Protein AF-A0A967J1N7-F1 (afdb_monomer_lite)

Sequence (114 aa):
EWPAYGRDPGGTRFSPLDDIRRENVADLEVAWTYRTGEAPDDADHEAAGGGGCAECHSSDARFEVTPLMVDGTLYLSTPVSRVVALDAATGGERWVYDSDANLDLDYSEGFISR

pLDDT: mean 85.91, std 15.42, range [42.75, 98.69]

Structure (mmCIF, N/CA/C/O backbone):
data_AF-A0A967J1N7-F1
#
_entry.id   AF-A0A967J1N7-F1
#
loop_
_atom_site.group_PDB
_atom_site.id
_atom_site.type_symbol
_atom_site.label_atom_id
_atom_site.label_alt_id
_atom_site.label_comp_id
_atom_site.label_asym_id
_atom_site.label_entity_id
_atom_site.label_seq_id
_atom_site.pdbx_PDB_ins_code
_atom_site.Cartn_x
_atom_site.Cartn_y
_atom_site.Cartn_z
_atom_site.occupancy
_atom_site.B_iso_or_equiv
_atom_site.auth_seq_id
_atom_site.auth_comp_id
_atom_site.auth_asym_id
_atom_site.auth_atom_id
_atom_site.pdbx_PDB_model_num
ATOM 1 N N . GLU A 1 1 ? -8.261 6.533 7.482 1.00 88.94 1 GLU A N 1
ATOM 2 C CA . GLU A 1 1 ? -7.182 6.972 6.570 1.00 88.94 1 GLU A CA 1
ATOM 3 C C . GLU A 1 1 ? -5.827 6.853 7.250 1.00 88.94 1 GLU A C 1
ATOM 5 O O . GLU A 1 1 ? -5.780 6.819 8.481 1.00 88.94 1 GLU A O 1
ATOM 10 N N . TRP A 1 2 ? -4.757 6.776 6.458 1.00 95.69 2 TRP A N 1
ATOM 11 C CA . TRP A 1 2 ? -3.364 6.702 6.915 1.00 95.69 2 TRP A CA 1
ATOM 12 C C . TRP A 1 2 ? -2.482 7.546 5.974 1.00 95.69 2 TRP A C 1
ATOM 14 O O . TRP A 1 2 ? -1.816 7.004 5.094 1.00 95.69 2 TRP A O 1
ATOM 24 N N . PRO A 1 3 ? -2.521 8.886 6.093 1.00 94.12 3 PRO A N 1
ATOM 25 C CA . PRO A 1 3 ? -1.944 9.786 5.091 1.00 94.12 3 PRO A CA 1
ATOM 26 C C . PRO A 1 3 ? -0.425 9.985 5.214 1.00 94.12 3 PRO A C 1
ATOM 28 O O . PRO A 1 3 ? 0.174 10.650 4.375 1.00 94.12 3 PRO A O 1
ATOM 31 N N . ALA A 1 4 ? 0.209 9.452 6.259 1.00 93.25 4 ALA A N 1
ATOM 32 C CA . ALA A 1 4 ? 1.639 9.604 6.516 1.00 93.25 4 ALA A CA 1
ATOM 33 C C . ALA A 1 4 ? 2.241 8.289 7.017 1.00 93.25 4 ALA A C 1
ATOM 35 O O . ALA A 1 4 ? 1.541 7.498 7.640 1.00 93.25 4 ALA A O 1
ATOM 36 N N . TYR A 1 5 ? 3.552 8.097 6.837 1.00 91.69 5 TYR A N 1
ATOM 37 C CA . TYR A 1 5 ? 4.276 6.883 7.249 1.00 91.69 5 TYR A CA 1
ATOM 38 C C . TYR A 1 5 ? 3.959 6.444 8.694 1.00 91.69 5 TYR A C 1
ATOM 40 O O . TYR A 1 5 ? 3.667 5.283 8.963 1.00 91.69 5 TYR A O 1
ATOM 48 N N . GLY A 1 6 ? 3.935 7.392 9.636 1.00 94.38 6 GLY A N 1
ATOM 49 C CA . GLY A 1 6 ? 3.595 7.149 11.042 1.00 94.38 6 GLY A CA 1
ATOM 50 C C . GLY A 1 6 ? 2.152 7.486 11.429 1.00 94.38 6 GLY A C 1
ATOM 51 O O . GLY A 1 6 ? 1.905 7.730 12.610 1.00 94.38 6 GLY A O 1
ATOM 52 N N . ARG A 1 7 ? 1.229 7.537 10.456 1.00 92.56 7 ARG A N 1
ATOM 53 C CA . ARG A 1 7 ? -0.153 8.053 10.520 1.00 92.56 7 ARG A CA 1
ATOM 54 C C . ARG A 1 7 ? -0.283 9.564 10.716 1.00 92.56 7 ARG A C 1
ATOM 56 O O . ARG A 1 7 ? -1.047 10.199 9.995 1.00 92.56 7 ARG A O 1
ATOM 63 N N . ASP A 1 8 ? 0.416 10.124 11.695 1.00 91.31 8 ASP A N 1
ATOM 64 C CA . ASP A 1 8 ? 0.305 11.524 12.121 1.00 91.31 8 ASP A CA 1
ATOM 65 C C . ASP A 1 8 ? 1.694 12.171 12.317 1.00 91.31 8 ASP A C 1
ATOM 67 O O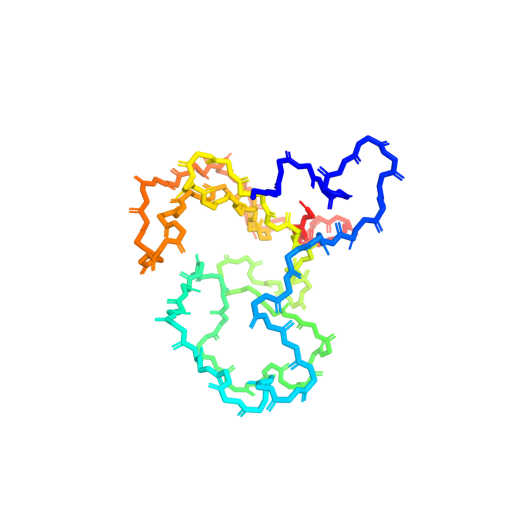 . ASP A 1 8 ? 2.699 11.454 12.322 1.00 91.31 8 ASP A O 1
ATOM 71 N N . PRO A 1 9 ? 1.791 13.510 12.478 1.00 91.50 9 PRO A N 1
ATOM 72 C CA . PRO A 1 9 ? 3.079 14.197 12.626 1.00 91.50 9 PRO A CA 1
ATOM 73 C C . PRO A 1 9 ? 3.926 13.747 13.826 1.00 91.50 9 PRO A C 1
ATOM 75 O O . PRO A 1 9 ? 5.138 13.943 13.816 1.00 91.50 9 PRO A O 1
ATOM 78 N N . GLY A 1 10 ? 3.312 13.162 14.858 1.00 94.00 10 GLY A N 1
ATOM 79 C CA . GLY A 1 10 ? 4.004 12.588 16.013 1.00 94.00 10 GLY A CA 1
ATOM 80 C C . GLY A 1 10 ? 4.497 11.157 15.785 1.00 94.00 10 GLY A C 1
ATOM 81 O O . GLY A 1 10 ? 5.206 10.622 16.635 1.00 94.00 10 GLY A O 1
ATOM 82 N N . GLY A 1 11 ? 4.141 10.530 14.661 1.00 94.44 11 GLY A N 1
ATOM 83 C CA . GLY A 1 11 ? 4.594 9.191 14.295 1.00 94.44 11 GLY A CA 1
ATOM 84 C C . GLY A 1 11 ? 4.065 8.090 15.213 1.00 94.44 11 GLY A C 1
ATOM 85 O O . GLY A 1 11 ? 4.761 7.100 15.438 1.00 94.44 11 GLY A O 1
ATOM 86 N N . THR A 1 12 ? 2.861 8.257 15.770 1.00 95.38 12 THR A N 1
ATOM 87 C CA . THR A 1 12 ? 2.348 7.368 16.827 1.00 95.38 12 THR A CA 1
ATOM 88 C C . THR A 1 12 ? 2.143 5.930 16.370 1.00 95.38 12 THR A C 1
ATOM 90 O O . THR A 1 12 ? 2.180 5.021 17.200 1.00 95.38 12 THR A O 1
ATOM 93 N N . ARG A 1 13 ? 1.886 5.721 15.068 1.00 94.94 13 ARG A N 1
ATOM 94 C CA . ARG A 1 13 ? 1.468 4.429 14.498 1.00 94.94 13 ARG A CA 1
ATOM 95 C C . ARG A 1 13 ? 0.256 3.814 15.221 1.00 94.94 13 ARG A C 1
ATOM 97 O O . ARG A 1 13 ? 0.057 2.604 15.187 1.00 94.94 13 ARG A O 1
ATOM 104 N N . PHE A 1 14 ? -0.564 4.638 15.872 1.00 95.38 14 PHE A N 1
ATOM 105 C CA . PHE A 1 14 ? -1.754 4.212 16.604 1.00 95.38 14 PHE A CA 1
ATOM 106 C C . PHE A 1 14 ? -3.006 4.476 15.770 1.00 95.38 14 PHE A C 1
ATOM 108 O O . PHE A 1 14 ? -3.121 5.563 15.225 1.00 95.38 14 PHE A O 1
ATOM 115 N N . SER A 1 15 ? -3.969 3.553 15.709 1.00 94.88 15 SER A N 1
ATOM 116 C CA . SER A 1 15 ? -5.299 3.790 15.118 1.00 94.88 15 SER A CA 1
ATOM 117 C C . SER A 1 15 ? -6.372 3.824 16.216 1.00 94.88 15 SER A C 1
ATOM 119 O O . SER A 1 15 ? -6.336 2.965 17.092 1.00 94.88 15 SER A O 1
ATOM 121 N N . PRO A 1 16 ? -7.331 4.772 16.192 1.00 94.56 16 PRO A N 1
ATOM 122 C CA . PRO A 1 16 ? -8.429 4.839 17.151 1.00 94.56 16 PRO A CA 1
ATOM 123 C C . PRO A 1 16 ? -9.604 3.920 16.784 1.00 94.56 16 PRO A C 1
ATOM 125 O O . PRO A 1 16 ? -10.567 3.882 17.539 1.00 94.56 16 PRO A O 1
ATOM 128 N N . LEU A 1 17 ? -9.562 3.254 15.623 1.00 96.12 17 LEU A N 1
ATOM 129 C CA . LEU A 1 17 ? -10.599 2.309 15.201 1.00 96.12 17 LEU A CA 1
ATOM 130 C C . LEU A 1 17 ? -10.585 1.070 16.100 1.00 96.12 17 LEU A C 1
ATOM 132 O O . LEU A 1 17 ? -9.514 0.565 16.438 1.00 96.12 17 LEU A O 1
ATOM 136 N N . ASP A 1 18 ? -11.769 0.572 16.438 1.00 96.69 18 ASP A N 1
ATOM 137 C CA . ASP A 1 18 ? -11.981 -0.579 17.318 1.00 96.69 18 ASP A CA 1
ATOM 138 C C . ASP A 1 18 ? -12.873 -1.668 16.693 1.00 96.69 18 ASP A C 1
ATOM 140 O O . ASP A 1 18 ? -13.223 -2.639 17.368 1.00 96.69 18 ASP A O 1
ATOM 144 N N . ASP A 1 19 ? -13.180 -1.557 15.392 1.00 97.56 19 ASP A N 1
ATOM 145 C CA . ASP A 1 19 ? -13.924 -2.566 14.625 1.00 97.56 19 ASP A CA 1
ATOM 146 C C . ASP A 1 19 ? -13.271 -3.955 14.720 1.00 97.56 19 ASP A C 1
ATOM 148 O O . ASP A 1 19 ? -13.957 -4.975 14.832 1.00 97.56 19 ASP A O 1
ATOM 152 N N . ILE A 1 20 ? -11.933 -3.989 14.717 1.00 97.50 20 ILE A N 1
ATOM 153 C CA . ILE A 1 20 ? -11.127 -5.186 14.964 1.00 97.50 20 ILE A CA 1
ATOM 154 C C . ILE A 1 20 ? -10.638 -5.147 16.409 1.00 97.50 20 ILE A C 1
ATOM 156 O O . ILE A 1 20 ? -9.926 -4.236 16.834 1.00 97.50 20 ILE A O 1
ATOM 160 N N . ARG A 1 21 ? -10.988 -6.184 17.161 1.00 97.75 21 ARG A N 1
ATOM 161 C CA . ARG A 1 21 ? -10.744 -6.319 18.595 1.00 97.75 21 ARG A CA 1
ATOM 162 C C . ARG A 1 21 ? -10.377 -7.753 18.951 1.00 97.75 21 ARG A C 1
ATOM 164 O O . ARG A 1 21 ? -10.462 -8.670 18.140 1.00 97.75 21 ARG A O 1
ATOM 171 N N . ARG A 1 22 ? -9.961 -7.964 20.202 1.00 98.12 22 ARG A N 1
ATOM 172 C CA . ARG A 1 22 ? -9.478 -9.275 20.675 1.00 98.12 22 ARG A CA 1
ATOM 173 C C . ARG A 1 22 ? -10.507 -10.385 20.491 1.00 98.12 22 ARG A C 1
ATOM 175 O O . ARG A 1 22 ? -10.122 -11.530 20.302 1.00 98.12 22 ARG A O 1
ATOM 182 N N . GLU A 1 23 ? -11.791 -10.046 20.547 1.00 98.38 23 GLU A N 1
ATOM 183 C CA . GLU A 1 23 ? -12.876 -11.020 20.464 1.00 98.38 23 GLU A CA 1
ATOM 184 C C . GLU A 1 23 ? -13.212 -11.452 19.030 1.00 98.38 23 GLU A C 1
ATOM 186 O O . GLU A 1 23 ? -13.824 -12.502 18.886 1.00 98.38 23 GLU A O 1
ATOM 191 N N . ASN A 1 24 ? -12.848 -10.674 18.000 1.00 98.31 24 ASN A N 1
ATOM 192 C CA . ASN A 1 24 ? -13.194 -10.964 16.597 1.00 98.31 24 ASN A CA 1
ATOM 193 C C . ASN A 1 24 ? -11.984 -11.030 15.648 1.00 98.31 24 ASN A C 1
ATOM 195 O O . ASN A 1 24 ? -12.146 -11.328 14.472 1.00 98.31 24 ASN A O 1
ATOM 199 N N . VAL A 1 25 ? -10.760 -10.785 16.131 1.00 98.25 25 VAL A N 1
ATOM 200 C CA . VAL A 1 25 ? -9.542 -10.862 15.300 1.00 98.25 25 VAL A CA 1
ATOM 201 C C . VAL A 1 25 ? -9.342 -12.247 14.673 1.00 98.25 25 VAL A C 1
ATOM 203 O O . VAL A 1 25 ? -8.729 -12.362 13.616 1.00 98.25 25 VAL A O 1
ATOM 206 N N . ALA A 1 26 ? -9.874 -13.294 15.310 1.00 98.25 26 ALA A N 1
ATOM 207 C CA . ALA A 1 26 ? -9.831 -14.660 14.799 1.00 98.25 26 ALA A CA 1
ATOM 208 C C . ALA A 1 26 ? -10.720 -14.879 13.560 1.00 98.25 26 ALA A C 1
ATOM 210 O O . ALA A 1 26 ? -10.515 -15.859 12.852 1.00 98.25 26 ALA A O 1
ATOM 211 N N . ASP A 1 27 ? -11.662 -13.971 13.295 1.00 98.19 27 ASP A N 1
ATOM 212 C CA . ASP A 1 27 ? -12.621 -14.058 12.189 1.00 98.19 27 ASP A CA 1
ATOM 213 C C . ASP A 1 27 ? -12.154 -13.279 10.945 1.00 98.19 27 ASP A C 1
ATOM 215 O O . ASP A 1 27 ? -12.908 -13.121 9.987 1.00 98.19 27 ASP A O 1
ATOM 219 N N . LEU A 1 28 ? -10.934 -12.728 10.960 1.00 98.12 28 LEU A N 1
ATOM 220 C CA . LEU A 1 28 ? -10.405 -11.979 9.825 1.00 98.12 28 LEU A CA 1
ATOM 221 C C . LEU A 1 28 ? -10.099 -12.901 8.645 1.00 98.12 28 LEU A C 1
ATOM 223 O O . LEU A 1 28 ? -9.425 -13.921 8.777 1.00 98.12 28 LEU A O 1
ATOM 227 N N . GLU A 1 29 ? -10.516 -12.457 7.466 1.00 98.00 29 GLU A N 1
ATOM 228 C CA . GLU A 1 29 ? -10.254 -13.119 6.195 1.00 98.00 29 GLU A CA 1
ATOM 229 C C . GLU A 1 29 ? -9.548 -12.156 5.236 1.00 98.00 29 GLU A C 1
ATOM 231 O O . GLU A 1 29 ? -9.640 -10.930 5.354 1.00 98.00 29 GLU A O 1
ATOM 236 N N . VAL A 1 30 ? -8.830 -12.715 4.262 1.00 97.81 30 VAL A N 1
ATOM 237 C CA . VAL A 1 30 ? -8.213 -11.922 3.196 1.00 97.81 30 VAL A CA 1
ATOM 238 C C . VAL A 1 30 ? -9.317 -11.345 2.312 1.00 97.81 30 VAL A C 1
ATOM 240 O O . VAL A 1 30 ? -10.010 -12.089 1.623 1.00 97.81 30 VAL A O 1
ATOM 243 N N . ALA A 1 31 ? -9.450 -10.018 2.295 1.00 97.69 31 ALA A N 1
ATOM 244 C CA . ALA A 1 31 ? -10.402 -9.336 1.418 1.00 97.69 31 ALA A CA 1
ATOM 245 C C . ALA A 1 31 ? -9.948 -9.350 -0.053 1.00 97.69 31 ALA A C 1
ATOM 247 O O . ALA A 1 31 ? -10.757 -9.558 -0.954 1.00 97.69 31 ALA A O 1
ATOM 248 N N . TRP A 1 32 ? -8.653 -9.133 -0.297 1.00 98.06 32 TRP A N 1
ATOM 249 C CA . TRP A 1 32 ? -8.036 -9.176 -1.623 1.00 98.06 32 TRP A CA 1
ATOM 250 C C . TRP A 1 32 ? -6.513 -9.334 -1.513 1.00 98.06 32 TRP A C 1
ATOM 252 O O . TRP A 1 32 ? -5.917 -9.170 -0.448 1.00 98.06 32 TRP A O 1
ATOM 262 N N . THR A 1 33 ? -5.867 -9.671 -2.628 1.00 95.81 33 THR A N 1
ATOM 263 C CA . THR A 1 33 ? -4.405 -9.718 -2.766 1.00 95.81 33 THR A CA 1
ATOM 264 C C . THR A 1 33 ? -4.014 -9.034 -4.068 1.00 95.81 33 THR A C 1
ATOM 266 O O . THR A 1 33 ? -4.647 -9.267 -5.095 1.00 95.81 33 THR A O 1
ATOM 269 N N . TYR A 1 34 ? -2.963 -8.218 -4.026 1.00 93.38 34 TYR A N 1
ATOM 270 C CA . TYR A 1 34 ? -2.359 -7.593 -5.200 1.00 93.38 34 TYR A CA 1
ATOM 271 C C . TYR A 1 34 ? -0.930 -8.114 -5.363 1.00 93.38 34 TYR A C 1
ATOM 273 O O . TYR A 1 34 ? -0.196 -8.216 -4.379 1.00 93.38 34 TYR A O 1
ATOM 281 N N . ARG A 1 35 ? -0.544 -8.469 -6.591 1.00 89.94 35 ARG A N 1
ATOM 282 C CA . ARG A 1 35 ? 0.826 -8.876 -6.919 1.00 89.94 35 ARG A CA 1
ATOM 283 C C . ARG A 1 35 ? 1.490 -7.758 -7.706 1.00 89.94 35 ARG A C 1
ATOM 285 O O . ARG A 1 35 ? 1.008 -7.411 -8.774 1.00 89.94 35 ARG A O 1
ATOM 292 N N . THR A 1 36 ? 2.587 -7.235 -7.173 1.00 86.50 36 THR A N 1
ATOM 293 C CA . THR A 1 36 ? 3.341 -6.116 -7.756 1.00 86.50 36 THR A CA 1
ATOM 294 C C . THR A 1 36 ? 4.149 -6.525 -8.998 1.00 86.50 36 THR A C 1
ATOM 296 O O . THR A 1 36 ? 4.461 -5.682 -9.827 1.00 86.50 36 THR A O 1
ATOM 299 N N . GLY A 1 37 ? 4.398 -7.830 -9.172 1.00 82.94 37 GLY A N 1
ATOM 300 C CA . GLY A 1 37 ? 5.011 -8.409 -10.374 1.00 82.94 37 GLY A CA 1
ATOM 301 C C . GLY A 1 37 ? 6.496 -8.749 -10.235 1.00 82.94 37 GLY A C 1
ATOM 302 O O . GLY A 1 37 ? 7.007 -9.508 -11.048 1.00 82.94 37 GLY A O 1
ATOM 303 N N . GLU A 1 38 ? 7.169 -8.276 -9.183 1.00 78.81 38 GLU A N 1
ATOM 304 C CA . GLU A 1 38 ? 8.615 -8.467 -9.030 1.00 78.81 38 GLU A CA 1
ATOM 305 C C . GLU A 1 38 ? 8.989 -9.794 -8.355 1.00 78.81 38 GLU A C 1
ATOM 307 O O . GLU A 1 38 ? 10.112 -10.261 -8.522 1.00 78.81 38 GLU A O 1
ATOM 312 N N . ALA A 1 39 ? 8.083 -10.404 -7.586 1.00 71.94 39 ALA A N 1
ATOM 313 C CA . ALA A 1 39 ? 8.360 -11.654 -6.878 1.00 71.94 39 ALA A CA 1
ATOM 314 C C . ALA A 1 39 ? 8.618 -12.807 -7.873 1.00 71.94 39 ALA A C 1
ATOM 316 O O . ALA A 1 39 ? 7.805 -12.988 -8.780 1.00 71.94 39 ALA A O 1
ATOM 317 N N . PRO A 1 40 ? 9.688 -13.607 -7.712 1.00 65.44 40 PRO A N 1
ATOM 318 C CA 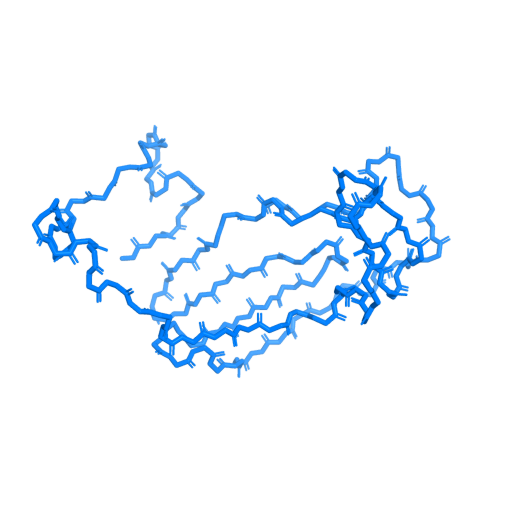. PRO A 1 40 ? 9.964 -14.706 -8.632 1.00 65.44 40 PRO A CA 1
ATOM 319 C C . PRO A 1 40 ? 8.961 -15.844 -8.506 1.00 65.44 40 PRO A C 1
ATOM 321 O O . PRO A 1 40 ? 8.369 -16.068 -7.449 1.00 65.44 40 PRO A O 1
ATOM 324 N N . ASP A 1 41 ? 8.793 -16.572 -9.606 1.00 59.81 41 ASP A N 1
ATOM 325 C CA . ASP A 1 41 ? 7.786 -17.624 -9.743 1.00 59.81 41 ASP A CA 1
ATOM 326 C C . ASP A 1 41 ? 8.152 -18.936 -9.008 1.00 59.81 41 ASP A C 1
ATOM 328 O O . ASP A 1 41 ? 7.301 -19.819 -8.873 1.00 59.81 41 ASP A O 1
ATOM 332 N N . ASP A 1 42 ? 9.377 -19.059 -8.475 1.00 53.53 42 ASP A N 1
ATOM 333 C CA . ASP A 1 42 ? 9.954 -20.335 -8.030 1.00 53.53 42 ASP A CA 1
ATOM 334 C C . ASP A 1 42 ? 10.166 -20.441 -6.501 1.00 53.53 42 ASP A C 1
ATOM 336 O O . ASP A 1 42 ? 10.542 -19.491 -5.814 1.00 53.53 42 ASP A O 1
ATOM 340 N N . ALA A 1 43 ? 9.970 -21.654 -5.964 1.00 49.50 43 ALA A N 1
ATOM 341 C CA . ALA A 1 43 ? 10.013 -21.998 -4.533 1.00 49.50 43 ALA A CA 1
ATOM 342 C C . ALA A 1 43 ? 11.416 -21.986 -3.881 1.00 49.50 43 ALA A C 1
ATOM 344 O O . ALA A 1 43 ? 11.539 -22.257 -2.686 1.00 49.50 43 ALA A O 1
ATOM 345 N N . ASP A 1 44 ? 12.471 -21.656 -4.629 1.00 49.72 44 ASP A N 1
ATOM 346 C CA . ASP A 1 44 ? 13.856 -21.654 -4.133 1.00 49.72 44 ASP A CA 1
ATOM 347 C C . ASP A 1 44 ? 14.197 -20.408 -3.275 1.00 49.72 44 ASP A C 1
ATOM 349 O O . ASP A 1 44 ? 15.320 -20.260 -2.788 1.00 49.72 44 ASP A O 1
ATOM 353 N N . HIS A 1 45 ? 13.216 -19.532 -3.010 1.00 49.59 45 HIS A N 1
ATOM 354 C CA . HIS A 1 45 ? 13.378 -18.322 -2.191 1.00 49.59 45 HIS A CA 1
ATOM 355 C C . HIS A 1 45 ? 13.532 -18.534 -0.685 1.00 49.59 45 HIS A C 1
ATOM 357 O O . HIS A 1 45 ? 14.025 -17.639 0.002 1.00 49.59 45 HIS A O 1
ATOM 363 N N . GLU A 1 46 ? 13.181 -19.708 -0.161 1.00 44.97 46 GLU A N 1
ATOM 364 C CA . GLU A 1 46 ? 13.340 -20.024 1.268 1.00 44.97 46 GLU A CA 1
ATOM 365 C C . GLU A 1 46 ? 14.822 -20.045 1.707 1.00 44.97 46 GLU A C 1
ATOM 367 O O . GLU A 1 46 ? 15.126 -19.897 2.890 1.00 44.97 46 GLU A O 1
ATOM 372 N N . ALA A 1 47 ? 15.769 -20.188 0.769 1.00 42.97 47 ALA A N 1
ATOM 373 C CA . ALA A 1 47 ? 17.199 -20.273 1.071 1.00 42.97 47 ALA A CA 1
ATOM 374 C C . ALA A 1 47 ? 17.920 -18.911 1.182 1.00 42.97 47 ALA A C 1
ATOM 376 O O . ALA A 1 47 ? 19.048 -18.874 1.676 1.00 42.97 47 ALA A O 1
ATOM 377 N N . ALA A 1 48 ? 17.303 -17.802 0.749 1.00 45.12 48 ALA A N 1
ATOM 378 C CA . ALA A 1 48 ? 17.978 -16.503 0.600 1.00 45.12 48 ALA A CA 1
ATOM 379 C C . ALA A 1 48 ? 17.642 -15.454 1.678 1.00 45.12 48 ALA A C 1
ATOM 381 O O . ALA A 1 48 ? 18.155 -14.343 1.614 1.00 45.12 48 ALA A O 1
ATOM 382 N N . GLY A 1 49 ? 16.810 -15.764 2.680 1.00 42.75 49 GLY A N 1
ATOM 383 C CA . GLY A 1 49 ? 16.587 -14.869 3.832 1.00 42.75 49 GLY A CA 1
ATOM 384 C C . GLY A 1 49 ? 16.054 -13.459 3.503 1.00 42.75 49 GLY A C 1
ATOM 385 O O . GLY A 1 49 ? 16.123 -12.573 4.354 1.00 42.75 49 GLY A O 1
ATOM 386 N N . GLY A 1 50 ? 15.526 -13.247 2.297 1.00 49.22 50 GLY A N 1
ATOM 387 C CA . GLY A 1 50 ? 15.067 -11.965 1.770 1.00 49.22 50 GLY A CA 1
ATOM 388 C C . GLY A 1 50 ? 14.582 -12.133 0.329 1.00 49.22 50 GLY A C 1
ATOM 389 O O . GLY A 1 50 ? 15.044 -13.027 -0.375 1.00 49.22 50 GLY A O 1
ATOM 390 N N . GLY A 1 51 ? 13.592 -11.334 -0.074 1.00 53.84 51 GLY A N 1
ATOM 391 C CA . GLY A 1 51 ? 12.951 -11.422 -1.385 1.00 53.84 51 GLY A CA 1
ATOM 392 C C . GLY A 1 51 ? 13.949 -11.314 -2.537 1.00 53.84 51 GLY A C 1
ATOM 393 O O . GLY A 1 51 ? 14.874 -10.508 -2.517 1.00 53.84 51 GLY A O 1
ATOM 394 N N . GLY A 1 52 ? 13.764 -12.144 -3.558 1.00 58.00 52 GLY A N 1
ATOM 395 C CA . GLY A 1 52 ? 14.369 -11.878 -4.856 1.00 58.00 52 GLY A CA 1
ATOM 396 C C . GLY A 1 52 ? 13.454 -11.011 -5.706 1.00 58.00 52 GLY A C 1
ATOM 397 O O . GLY A 1 52 ? 12.270 -10.856 -5.401 1.00 58.00 52 GLY A O 1
ATOM 398 N N . CYS A 1 53 ? 14.001 -10.475 -6.790 1.00 71.25 53 CYS A N 1
ATOM 399 C CA . CYS A 1 53 ? 13.224 -9.930 -7.892 1.00 71.25 53 CYS A CA 1
ATOM 400 C C . CYS A 1 53 ? 13.519 -10.700 -9.179 1.00 71.25 53 CYS A C 1
ATOM 402 O O . CYS A 1 53 ? 14.682 -10.914 -9.529 1.00 71.25 53 CYS A O 1
ATOM 404 N N . ALA A 1 54 ? 12.476 -11.092 -9.910 1.00 68.44 54 ALA A N 1
ATOM 405 C CA . ALA A 1 54 ? 12.639 -11.783 -11.187 1.00 68.44 54 ALA A CA 1
ATOM 406 C C . ALA A 1 54 ? 13.205 -10.830 -12.245 1.00 68.44 54 ALA A C 1
ATOM 408 O O . ALA A 1 54 ? 14.077 -11.206 -13.023 1.00 68.44 54 ALA A O 1
ATOM 409 N N . GLU A 1 55 ? 12.724 -9.585 -12.225 1.00 69.88 55 GLU A N 1
ATOM 410 C CA . GLU A 1 55 ? 13.047 -8.557 -13.215 1.00 69.88 55 GLU A CA 1
ATOM 411 C C . GLU A 1 55 ? 14.428 -7.920 -13.003 1.00 69.88 55 GLU A C 1
ATOM 413 O O . GLU A 1 55 ? 15.069 -7.551 -13.979 1.00 69.88 55 GLU A O 1
ATOM 418 N N . CYS A 1 56 ? 14.905 -7.799 -11.758 1.00 67.00 56 CYS A N 1
ATOM 419 C CA . CYS A 1 56 ? 16.194 -7.165 -11.448 1.00 67.00 56 CYS A CA 1
ATOM 420 C C . CYS A 1 56 ? 17.319 -8.131 -11.070 1.00 67.00 56 CYS A C 1
ATOM 422 O O . CYS A 1 56 ? 18.355 -7.702 -10.567 1.00 67.00 56 CYS A O 1
ATOM 424 N N . HIS A 1 57 ? 17.114 -9.436 -11.302 1.00 64.50 57 HIS A N 1
ATOM 425 C CA . HIS A 1 57 ? 18.104 -10.503 -11.097 1.00 64.50 57 HIS A CA 1
ATOM 426 C C . HIS A 1 57 ? 18.873 -10.416 -9.763 1.00 64.50 57 HIS A C 1
ATOM 428 O O . HIS A 1 57 ? 20.018 -10.856 -9.660 1.00 64.50 57 HIS A O 1
ATOM 434 N N . SER A 1 58 ? 18.233 -9.857 -8.734 1.00 65.06 58 SER A N 1
ATOM 435 C CA . SER A 1 58 ? 18.825 -9.599 -7.428 1.00 65.06 58 SER A CA 1
ATOM 436 C C . SER A 1 58 ? 18.130 -10.452 -6.380 1.00 65.06 58 SER A C 1
ATOM 438 O O . SER A 1 58 ? 16.901 -10.534 -6.336 1.00 65.06 58 SER A O 1
ATOM 440 N N . SER A 1 59 ? 18.929 -11.077 -5.517 1.00 65.31 59 SER A N 1
ATOM 441 C CA . SER A 1 59 ? 18.461 -11.757 -4.306 1.00 65.31 59 SER A CA 1
ATOM 442 C C . SER A 1 59 ? 18.223 -10.797 -3.132 1.00 65.31 59 SER A C 1
ATOM 444 O O . SER A 1 59 ? 17.875 -11.256 -2.050 1.00 65.31 59 SER A O 1
ATOM 446 N N . ASP A 1 60 ? 18.435 -9.490 -3.325 1.00 70.19 60 ASP A N 1
ATOM 447 C CA . ASP A 1 60 ? 18.340 -8.446 -2.297 1.00 70.19 60 ASP A CA 1
ATOM 448 C C . ASP A 1 60 ? 17.186 -7.463 -2.566 1.00 70.19 60 ASP A C 1
ATOM 450 O O . ASP A 1 60 ? 17.277 -6.268 -2.274 1.00 70.19 60 ASP A O 1
ATOM 454 N N . ALA A 1 61 ? 16.074 -7.962 -3.111 1.00 77.44 61 ALA A N 1
ATOM 455 C CA . ALA A 1 61 ? 14.860 -7.177 -3.294 1.00 77.44 61 ALA A CA 1
ATOM 456 C C . ALA A 1 61 ? 13.990 -7.203 -2.023 1.00 77.44 61 ALA A C 1
ATOM 458 O O . ALA A 1 61 ? 13.504 -8.252 -1.594 1.00 77.44 61 ALA A O 1
ATOM 459 N N . ARG A 1 62 ? 13.748 -6.048 -1.393 1.00 81.06 62 ARG A N 1
ATOM 460 C CA . ARG A 1 62 ? 13.004 -5.978 -0.120 1.00 81.06 62 ARG A CA 1
ATOM 461 C C . ARG A 1 62 ? 11.807 -5.052 -0.191 1.00 81.06 62 ARG A C 1
ATOM 463 O O . ARG A 1 62 ? 11.906 -3.897 -0.603 1.00 81.06 62 ARG A O 1
ATOM 470 N N . PHE A 1 63 ? 10.681 -5.570 0.287 1.00 85.06 63 PHE A N 1
ATOM 471 C CA . PHE A 1 63 ? 9.421 -4.850 0.373 1.00 85.06 63 PHE A CA 1
ATOM 472 C C . PHE A 1 63 ? 9.217 -4.297 1.791 1.00 85.06 63 PHE A C 1
ATOM 474 O O . PHE A 1 63 ? 8.592 -4.941 2.631 1.00 85.06 63 PHE A O 1
ATOM 481 N N . GLU A 1 64 ? 9.786 -3.123 2.080 1.00 88.38 64 GLU A N 1
ATOM 482 C CA . GLU A 1 64 ? 9.704 -2.458 3.398 1.00 88.38 64 GLU A CA 1
ATOM 483 C C . GLU A 1 64 ? 8.709 -1.281 3.419 1.00 88.38 64 GLU A C 1
ATOM 485 O O . G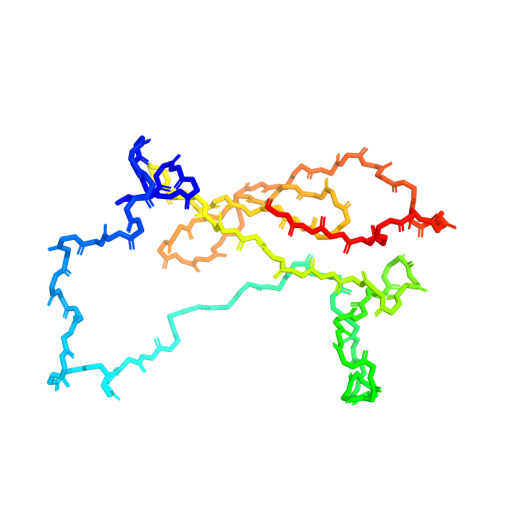LU A 1 64 ? 8.730 -0.454 4.332 1.00 88.38 64 GLU A O 1
ATOM 490 N N . VAL A 1 65 ? 7.828 -1.190 2.417 1.00 90.56 65 VAL A N 1
ATOM 491 C CA . VAL A 1 65 ? 6.881 -0.080 2.290 1.00 90.56 65 VAL A CA 1
ATOM 492 C C . VAL A 1 65 ? 5.867 -0.064 3.435 1.00 90.56 65 VAL A C 1
ATOM 494 O O . VAL A 1 65 ? 5.305 -1.090 3.823 1.00 90.56 65 VAL A O 1
ATOM 497 N N . THR A 1 66 ? 5.564 1.132 3.939 1.00 94.19 66 THR A N 1
ATOM 498 C CA . THR A 1 66 ? 4.335 1.380 4.708 1.00 94.19 66 THR A CA 1
ATOM 499 C C . THR A 1 66 ? 3.315 2.078 3.808 1.00 94.19 66 THR A C 1
ATOM 501 O O . THR A 1 66 ? 3.488 3.266 3.524 1.00 94.19 66 THR A O 1
ATOM 504 N N . PRO A 1 67 ? 2.256 1.382 3.352 1.00 95.19 67 PRO A N 1
ATOM 505 C CA . PRO A 1 67 ? 1.275 1.957 2.440 1.00 95.19 67 PRO A CA 1
ATOM 506 C C . PRO A 1 67 ? 0.619 3.224 2.985 1.00 95.19 67 PRO A C 1
ATOM 508 O O . PRO A 1 67 ? 0.289 3.309 4.172 1.00 95.19 67 PRO A O 1
ATOM 511 N N . LEU A 1 68 ? 0.356 4.183 2.098 1.00 96.94 68 LEU A N 1
ATOM 512 C CA . LEU A 1 68 ? -0.437 5.366 2.430 1.00 96.94 68 LEU A CA 1
ATOM 513 C C . LEU A 1 68 ? -1.869 5.177 1.946 1.00 96.94 68 LEU A C 1
ATOM 515 O O . LEU A 1 68 ? -2.084 4.749 0.816 1.00 96.94 68 LEU A O 1
ATOM 519 N N . MET A 1 69 ? -2.847 5.527 2.781 1.00 97.25 69 MET A N 1
ATOM 520 C CA . MET A 1 69 ? -4.258 5.523 2.398 1.00 97.25 69 MET A CA 1
ATOM 521 C C . MET A 1 69 ? -4.841 6.928 2.504 1.00 97.25 69 MET A C 1
ATOM 523 O O . MET A 1 69 ? -4.920 7.474 3.611 1.00 97.25 69 MET A O 1
ATOM 527 N N . VAL A 1 70 ? -5.254 7.473 1.358 1.00 97.44 70 VAL A N 1
ATOM 528 C CA . VAL A 1 70 ? -5.849 8.811 1.213 1.00 97.44 70 VAL A CA 1
ATOM 529 C C . VAL A 1 70 ? -6.984 8.748 0.196 1.00 97.44 70 VAL A C 1
ATOM 531 O O . VAL A 1 70 ? -6.798 8.214 -0.902 1.00 97.44 70 VAL A O 1
ATOM 534 N N . ASP A 1 71 ? -8.158 9.266 0.558 1.00 96.62 71 ASP A N 1
ATOM 535 C CA . ASP A 1 71 ? -9.338 9.353 -0.315 1.00 96.62 71 ASP A CA 1
ATOM 536 C C . ASP A 1 71 ? -9.714 7.999 -0.954 1.00 96.62 71 ASP A C 1
ATOM 538 O O . ASP A 1 71 ? -10.010 7.881 -2.145 1.00 96.62 71 ASP A O 1
ATOM 542 N N . GLY A 1 72 ? -9.635 6.923 -0.163 1.00 97.31 72 GLY A N 1
ATOM 543 C CA . GLY A 1 72 ? -9.940 5.560 -0.618 1.00 97.31 72 GLY A CA 1
ATOM 544 C C . GLY A 1 72 ? -8.945 4.990 -1.637 1.00 97.31 72 GLY A C 1
ATOM 545 O O . GLY A 1 72 ? -9.244 3.985 -2.285 1.00 97.31 72 GLY A O 1
ATOM 546 N N . THR A 1 73 ? -7.782 5.622 -1.805 1.00 98.44 73 THR A N 1
ATOM 547 C CA . THR A 1 73 ? -6.660 5.121 -2.609 1.00 98.44 73 THR A CA 1
ATOM 548 C C . THR A 1 73 ? -5.572 4.596 -1.693 1.00 98.44 73 THR A C 1
ATOM 550 O O . THR A 1 73 ? -5.186 5.294 -0.756 1.00 98.44 73 THR A O 1
ATOM 553 N N . LEU A 1 74 ? -5.058 3.403 -1.976 1.00 98.12 74 LEU A N 1
ATOM 554 C CA . LEU A 1 74 ? -3.855 2.873 -1.349 1.00 98.12 74 LEU A CA 1
ATOM 555 C C . LEU A 1 74 ? -2.657 3.119 -2.274 1.00 98.12 74 LEU A C 1
ATOM 557 O O . LEU A 1 74 ? -2.713 2.747 -3.442 1.00 98.12 74 LEU A O 1
ATOM 561 N N . TYR A 1 75 ? -1.590 3.721 -1.759 1.00 97.88 75 TYR A N 1
ATOM 562 C CA . TYR A 1 75 ? -0.357 3.991 -2.499 1.00 97.88 75 TYR A CA 1
ATOM 563 C C . TYR A 1 75 ? 0.793 3.144 -1.954 1.00 97.88 75 TYR A C 1
ATOM 565 O O . TYR A 1 75 ? 0.995 3.085 -0.737 1.00 97.88 75 TYR A O 1
ATOM 573 N N . LEU A 1 76 ? 1.542 2.512 -2.858 1.00 95.56 76 LEU A N 1
ATOM 574 C CA . LEU A 1 76 ? 2.632 1.576 -2.569 1.00 95.56 76 LEU A CA 1
ATOM 575 C C . LEU A 1 76 ? 3.855 1.939 -3.424 1.00 95.56 76 LEU A C 1
ATOM 577 O O . LEU A 1 76 ? 3.694 2.201 -4.613 1.00 95.56 76 LEU A O 1
ATOM 581 N N . SER A 1 77 ? 5.061 1.909 -2.861 1.00 94.38 77 SER A N 1
ATOM 582 C CA . SER A 1 77 ? 6.322 1.863 -3.611 1.00 94.38 77 SER A CA 1
ATOM 583 C C . SER A 1 77 ? 6.762 0.402 -3.773 1.00 94.38 77 SER A C 1
ATOM 585 O O . SER A 1 77 ? 6.577 -0.395 -2.853 1.00 94.38 77 SER A O 1
ATOM 587 N N . THR A 1 78 ? 7.320 0.028 -4.927 1.00 91.56 78 THR A N 1
ATOM 588 C CA . THR A 1 78 ? 7.898 -1.310 -5.149 1.00 91.56 78 THR A CA 1
ATOM 589 C C . THR A 1 78 ? 9.425 -1.265 -5.088 1.00 91.56 78 THR A C 1
ATOM 591 O O . THR A 1 78 ? 10.016 -0.184 -5.198 1.00 91.56 78 THR A O 1
ATOM 594 N N . PRO A 1 79 ? 10.102 -2.413 -4.897 1.00 88.12 79 PRO A N 1
ATOM 595 C CA . PRO A 1 79 ? 11.560 -2.453 -4.777 1.00 88.12 79 PRO A CA 1
ATOM 596 C C . PRO A 1 79 ? 12.282 -1.954 -6.039 1.00 88.12 79 PRO A C 1
ATOM 598 O O . PRO A 1 79 ? 13.410 -1.478 -5.959 1.00 88.12 79 PRO A O 1
ATOM 601 N N . VAL A 1 80 ? 11.609 -2.006 -7.192 1.00 88.25 80 VAL A N 1
ATOM 602 C CA . VAL A 1 80 ? 12.110 -1.573 -8.507 1.00 88.25 80 VAL A CA 1
ATOM 603 C C . VAL A 1 80 ? 11.702 -0.139 -8.863 1.00 88.25 80 VAL A C 1
ATOM 605 O O . VAL A 1 80 ? 11.662 0.231 -10.029 1.00 88.25 80 VAL A O 1
ATOM 608 N N . SER A 1 81 ? 11.423 0.697 -7.859 1.00 89.50 81 SER A N 1
ATOM 609 C CA . SER A 1 81 ? 11.094 2.123 -8.031 1.00 89.50 81 SER A CA 1
ATOM 610 C C . SER A 1 81 ? 9.801 2.414 -8.810 1.00 89.50 81 SER A C 1
ATOM 612 O O . SER A 1 81 ? 9.641 3.505 -9.361 1.00 89.50 81 SER A O 1
ATOM 614 N N . ARG A 1 82 ? 8.830 1.492 -8.800 1.00 93.38 82 ARG A N 1
ATOM 615 C CA . ARG A 1 82 ? 7.461 1.791 -9.248 1.00 93.38 82 ARG A CA 1
ATOM 616 C C . ARG A 1 82 ? 6.626 2.345 -8.098 1.00 93.38 82 ARG A C 1
ATOM 618 O O . ARG A 1 82 ? 6.850 2.017 -6.932 1.00 93.38 82 ARG A O 1
ATOM 625 N N . VAL A 1 83 ? 5.626 3.157 -8.431 1.00 96.69 83 VAL A N 1
ATOM 626 C CA . VAL A 1 83 ? 4.566 3.5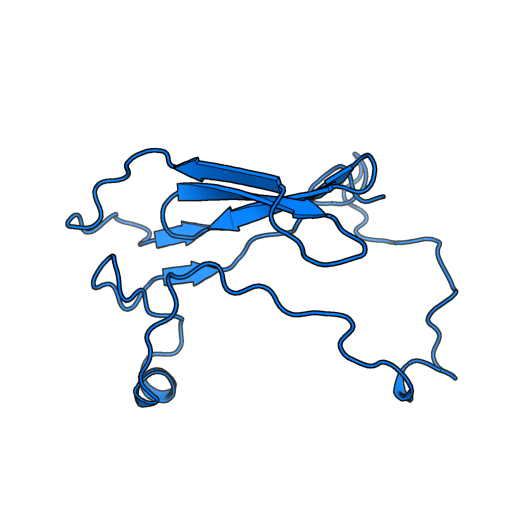79 -7.509 1.00 96.69 83 VAL A CA 1
ATOM 627 C C . VAL A 1 83 ? 3.239 3.059 -8.031 1.00 96.69 83 VAL A C 1
ATOM 629 O O . VAL A 1 83 ? 2.851 3.358 -9.158 1.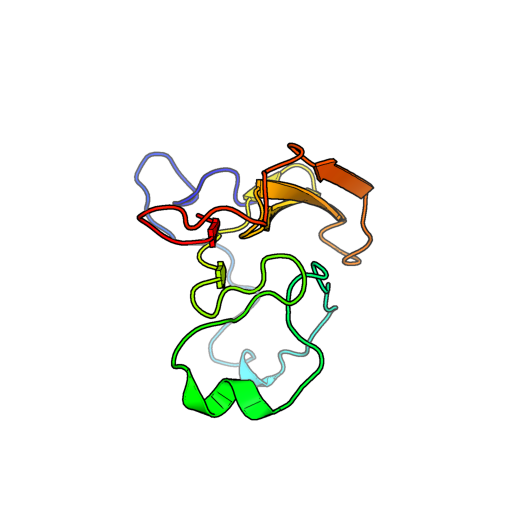00 96.69 83 VAL A O 1
ATOM 632 N N . VAL A 1 84 ? 2.532 2.307 -7.198 1.00 97.81 84 VAL A N 1
ATOM 633 C CA . VAL A 1 84 ? 1.236 1.708 -7.515 1.00 97.81 84 VAL A CA 1
ATOM 634 C C . VAL A 1 84 ? 0.149 2.421 -6.722 1.00 97.81 84 VAL A C 1
ATOM 636 O O . VAL A 1 84 ? 0.283 2.606 -5.509 1.00 97.81 84 VAL A O 1
ATOM 639 N N . ALA A 1 85 ? -0.944 2.784 -7.392 1.00 98.44 85 ALA A N 1
ATOM 640 C CA . ALA A 1 85 ? -2.168 3.246 -6.751 1.00 98.44 85 ALA A CA 1
ATOM 641 C C . ALA A 1 85 ? -3.286 2.215 -6.925 1.00 98.44 85 ALA A C 1
ATOM 643 O O . ALA A 1 85 ? -3.663 1.880 -8.048 1.00 98.44 85 ALA A O 1
ATOM 644 N N . LEU A 1 86 ? -3.855 1.758 -5.812 1.00 98.69 86 LEU A N 1
ATOM 645 C CA . LEU A 1 86 ? -4.946 0.788 -5.770 1.00 98.69 86 LEU A CA 1
ATOM 646 C C . LEU A 1 86 ? -6.218 1.416 -5.202 1.00 98.69 86 LEU A C 1
ATOM 648 O O . LEU A 1 86 ? -6.183 2.282 -4.326 1.00 98.69 86 LEU A O 1
ATOM 652 N N . ASP A 1 87 ? -7.364 0.932 -5.653 1.00 98.44 87 ASP A N 1
ATOM 653 C CA . ASP A 1 87 ? -8.620 1.094 -4.940 1.00 98.44 87 ASP A CA 1
ATOM 654 C C . ASP A 1 87 ? -8.571 0.307 -3.624 1.00 98.44 87 ASP A C 1
ATOM 656 O O . ASP A 1 87 ? -8.432 -0.915 -3.627 1.00 98.44 87 ASP A O 1
ATOM 660 N N . ALA A 1 88 ? -8.676 0.998 -2.486 1.00 97.69 88 ALA A N 1
ATOM 661 C CA . ALA A 1 88 ? -8.462 0.372 -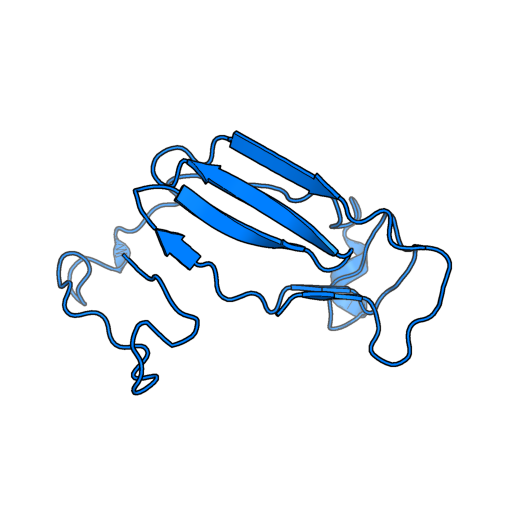1.181 1.00 97.69 88 ALA A CA 1
ATOM 662 C C . ALA A 1 88 ? -9.525 -0.686 -0.823 1.00 97.69 88 ALA A C 1
ATOM 664 O O . ALA A 1 88 ? -9.250 -1.591 -0.035 1.00 97.69 88 ALA A O 1
ATOM 665 N N . ALA A 1 89 ? -10.735 -0.581 -1.382 1.00 97.44 89 ALA A N 1
ATOM 666 C CA . ALA A 1 89 ? -11.828 -1.501 -1.083 1.00 97.44 89 ALA A CA 1
ATOM 667 C C . ALA A 1 89 ? -11.736 -2.794 -1.903 1.00 97.44 89 ALA A C 1
ATOM 669 O O . ALA A 1 89 ? -12.073 -3.864 -1.402 1.00 97.44 89 ALA A O 1
ATOM 670 N N . THR A 1 90 ? -11.284 -2.697 -3.152 1.00 98.25 90 THR A N 1
ATOM 671 C CA . THR A 1 90 ? -11.311 -3.810 -4.114 1.00 98.25 90 THR A CA 1
ATOM 672 C C . THR A 1 90 ? -9.937 -4.391 -4.435 1.00 98.25 90 THR A C 1
ATOM 674 O O . THR A 1 90 ? -9.863 -5.491 -4.977 1.00 98.25 90 THR A O 1
ATOM 677 N N . GLY A 1 91 ? -8.855 -3.662 -4.151 1.00 97.88 91 GLY A N 1
ATOM 678 C CA . GLY A 1 91 ? -7.503 -4.005 -4.595 1.00 97.88 91 GLY A CA 1
ATOM 679 C C . GLY A 1 91 ? -7.264 -3.757 -6.089 1.00 97.88 91 GLY A C 1
ATOM 680 O O . GLY A 1 91 ? -6.205 -4.110 -6.602 1.00 97.88 91 GLY A O 1
ATOM 681 N N . GLY A 1 92 ? -8.233 -3.166 -6.799 1.00 98.31 92 GLY A N 1
ATOM 682 C CA . GLY A 1 92 ? -8.118 -2.874 -8.223 1.00 98.31 92 GLY A CA 1
ATOM 683 C C . GLY A 1 92 ? -7.079 -1.790 -8.496 1.00 98.31 92 GLY A C 1
ATOM 684 O O . GLY A 1 92 ? -7.128 -0.714 -7.900 1.00 98.31 92 GLY A O 1
ATOM 685 N N . GLU A 1 93 ? -6.155 -2.057 -9.414 1.00 98.12 93 GLU A N 1
ATOM 686 C CA . GLU A 1 93 ? -5.160 -1.078 -9.843 1.00 98.12 93 GLU A CA 1
ATOM 687 C C . GLU A 1 93 ? -5.822 0.113 -10.544 1.00 98.12 93 GLU A C 1
ATOM 689 O O . GLU A 1 93 ? -6.635 -0.047 -11.455 1.00 98.12 93 GLU A O 1
ATOM 694 N N . ARG A 1 94 ? -5.480 1.323 -10.096 1.00 98.31 94 ARG A N 1
ATOM 695 C CA . ARG A 1 94 ? -5.923 2.584 -10.703 1.00 98.31 94 ARG A CA 1
ATOM 696 C C . ARG A 1 94 ? -4.888 3.111 -11.683 1.00 98.31 94 ARG A C 1
ATOM 698 O O . ARG A 1 94 ? -5.258 3.584 -12.754 1.00 98.31 94 ARG A O 1
ATOM 705 N N . TRP A 1 95 ? -3.616 3.063 -11.298 1.00 98.38 95 TRP A N 1
ATOM 706 C CA . TRP A 1 95 ? -2.482 3.412 -12.148 1.00 98.38 95 TRP A CA 1
ATOM 707 C C . TRP A 1 95 ? -1.170 2.905 -11.544 1.00 98.38 95 TRP A C 1
ATOM 709 O O . TRP A 1 95 ? -1.076 2.669 -10.337 1.00 98.38 95 TRP A O 1
ATOM 719 N N . VAL A 1 96 ? -0.149 2.828 -12.397 1.00 97.81 96 VAL A N 1
ATOM 720 C CA . VAL A 1 96 ? 1.248 2.598 -12.020 1.00 97.81 96 VAL A CA 1
ATOM 721 C C . VAL A 1 96 ? 2.107 3.690 -12.639 1.00 97.81 96 VAL A C 1
ATOM 723 O O . VAL A 1 96 ? 1.917 4.071 -13.794 1.00 97.81 96 VAL A O 1
ATOM 726 N N . TYR A 1 97 ? 3.038 4.206 -11.850 1.00 97.44 97 TYR A N 1
ATOM 727 C CA . TYR A 1 97 ? 4.151 5.007 -12.324 1.00 97.44 97 TYR A CA 1
ATOM 728 C C . TYR A 1 97 ? 5.412 4.149 -12.276 1.00 97.44 97 TYR A C 1
ATOM 730 O O . TYR A 1 97 ? 5.718 3.584 -11.229 1.00 97.44 97 TYR A O 1
ATOM 738 N N . ASP A 1 98 ? 6.132 4.074 -13.391 1.00 94.88 98 ASP A N 1
ATOM 739 C CA . ASP A 1 98 ? 7.447 3.444 -13.482 1.00 94.88 98 ASP A CA 1
ATOM 740 C C . ASP A 1 98 ? 8.494 4.541 -13.702 1.00 94.88 98 ASP A C 1
ATOM 742 O O . ASP A 1 98 ? 8.294 5.442 -14.523 1.00 94.88 98 ASP A O 1
ATOM 746 N N . SER A 1 99 ? 9.577 4.507 -12.927 1.00 92.38 99 SER A N 1
ATOM 747 C CA . SER A 1 99 ? 10.673 5.465 -13.057 1.00 92.38 99 SER A CA 1
ATOM 748 C C . SER A 1 99 ? 11.700 5.072 -14.123 1.00 92.38 99 SER A C 1
ATOM 750 O O . SER A 1 99 ? 12.672 5.808 -14.291 1.00 92.38 99 SER A O 1
ATOM 752 N N . ASP A 1 100 ? 11.540 3.911 -14.768 1.00 91.06 100 ASP A N 1
ATOM 753 C CA . ASP A 1 100 ? 12.515 3.299 -15.678 1.00 91.06 100 ASP A CA 1
ATOM 754 C C . ASP A 1 100 ? 13.881 3.080 -14.994 1.00 91.06 100 ASP A C 1
ATOM 756 O O . ASP A 1 100 ? 14.943 3.440 -15.515 1.00 91.06 100 ASP A O 1
ATOM 760 N N . ALA A 1 101 ? 13.867 2.525 -13.775 1.00 88.56 101 ALA A N 1
ATOM 761 C CA . ALA A 1 101 ? 15.100 2.205 -13.057 1.00 88.56 101 ALA A CA 1
ATOM 762 C C . ALA A 1 101 ? 15.921 1.152 -13.824 1.00 88.56 101 ALA A C 1
ATOM 764 O O . ALA A 1 101 ? 15.375 0.206 -14.388 1.00 88.56 101 ALA A O 1
ATOM 765 N N . ASN A 1 102 ? 17.250 1.298 -13.836 1.00 88.00 102 ASN A N 1
ATOM 766 C CA . ASN A 1 102 ? 18.114 0.328 -14.501 1.00 88.00 102 ASN A CA 1
ATOM 767 C C . ASN A 1 102 ? 18.266 -0.919 -13.624 1.00 88.00 102 ASN A C 1
ATOM 769 O O . ASN A 1 102 ? 19.021 -0.917 -12.653 1.00 88.00 102 ASN A O 1
ATOM 773 N N . LEU A 1 103 ? 17.552 -1.975 -13.997 1.00 85.00 103 LEU A N 1
ATOM 774 C CA . LEU A 1 103 ? 17.470 -3.218 -13.238 1.00 85.00 103 LEU A CA 1
ATOM 775 C C . LEU A 1 103 ? 18.712 -4.119 -13.372 1.00 85.00 103 LEU A C 1
ATOM 777 O O . LEU A 1 103 ? 18.836 -5.076 -12.617 1.00 85.00 103 LEU A O 1
ATOM 781 N N . ASP A 1 104 ? 19.648 -3.788 -14.269 1.00 82.44 104 ASP A N 1
ATOM 782 C CA . ASP A 1 104 ? 20.904 -4.529 -14.470 1.00 82.44 104 ASP A CA 1
ATOM 783 C C . ASP A 1 104 ? 22.045 -4.044 -13.555 1.00 82.44 104 ASP A C 1
ATOM 785 O O . ASP A 1 104 ? 23.153 -4.591 -13.580 1.00 82.44 104 ASP A O 1
ATOM 789 N N . LEU A 1 105 ? 21.822 -2.972 -12.787 1.00 81.00 105 LEU A N 1
ATOM 790 C CA . LEU A 1 105 ? 22.826 -2.410 -11.888 1.00 81.00 105 LEU A CA 1
ATOM 791 C C . LEU A 1 105 ? 22.733 -3.015 -10.490 1.00 81.00 105 LEU A C 1
ATOM 793 O O . LEU A 1 105 ? 21.659 -3.136 -9.907 1.00 81.00 105 LEU A O 1
ATOM 797 N N . ASP A 1 106 ? 23.903 -3.283 -9.915 1.00 76.69 106 ASP A N 1
ATOM 798 C CA . ASP A 1 106 ? 24.038 -3.608 -8.500 1.00 76.69 106 ASP A CA 1
ATOM 799 C C . ASP A 1 106 ? 24.092 -2.308 -7.684 1.00 76.69 106 ASP A C 1
ATOM 801 O O . ASP A 1 106 ? 25.136 -1.657 -7.549 1.00 76.69 106 ASP A O 1
ATOM 805 N N . TYR A 1 107 ? 22.927 -1.859 -7.220 1.00 79.00 107 TYR A N 1
ATOM 806 C CA . TYR A 1 107 ? 22.829 -0.712 -6.325 1.00 79.00 107 TYR A CA 1
ATOM 807 C C . TYR A 1 107 ? 23.392 -1.079 -4.951 1.00 79.00 107 TYR A C 1
ATOM 809 O O . TYR A 1 107 ? 23.120 -2.150 -4.426 1.00 79.00 107 TYR A O 1
ATOM 817 N N . SER A 1 108 ? 24.131 -0.165 -4.313 1.00 79.25 108 SER A N 1
ATOM 818 C CA . SER A 1 108 ? 24.844 -0.457 -3.056 1.00 79.25 108 SER A CA 1
ATOM 819 C C . SER A 1 108 ? 23.956 -0.923 -1.897 1.00 79.25 108 SER A C 1
ATOM 821 O O . SER A 1 108 ? 24.448 -1.571 -0.981 1.00 79.25 108 SER A O 1
ATOM 823 N N . GLU A 1 109 ? 22.672 -0.559 -1.919 1.00 74.62 109 GLU A N 1
ATOM 824 C CA . GLU A 1 109 ? 21.667 -0.958 -0.924 1.00 74.62 109 GLU A CA 1
ATOM 825 C C . GLU A 1 109 ? 20.704 -2.033 -1.465 1.00 74.62 109 GLU A C 1
ATOM 827 O O . GLU A 1 109 ? 19.734 -2.372 -0.794 1.00 74.62 109 GLU A O 1
ATOM 832 N N . GLY A 1 110 ? 20.939 -2.555 -2.671 1.00 79.50 110 GLY A N 1
ATOM 833 C CA . GLY A 1 110 ? 20.007 -3.421 -3.388 1.00 79.50 110 GLY A CA 1
ATOM 834 C C . GLY A 1 110 ? 18.744 -2.692 -3.859 1.00 79.50 110 GLY A C 1
ATOM 835 O O . GLY A 1 110 ? 18.696 -1.461 -3.949 1.00 79.50 110 GLY A O 1
ATOM 836 N N . PHE A 1 111 ? 17.706 -3.470 -4.160 1.00 83.81 111 PHE A N 1
ATOM 837 C CA . PHE A 1 111 ? 16.392 -2.968 -4.562 1.00 83.81 111 PHE A CA 1
ATOM 838 C C . PHE A 1 111 ? 15.473 -2.963 -3.340 1.00 83.81 111 PHE A C 1
ATOM 840 O O . PHE A 1 111 ? 14.962 -4.000 -2.934 1.00 83.81 111 PHE A O 1
ATOM 847 N N . ILE A 1 112 ? 15.272 -1.809 -2.702 1.00 83.19 112 ILE A N 1
ATOM 848 C CA . ILE A 1 112 ? 14.472 -1.709 -1.470 1.00 83.19 112 ILE A CA 1
ATOM 849 C C . ILE A 1 112 ? 13.404 -0.629 -1.624 1.00 83.19 112 ILE A C 1
ATOM 851 O O . ILE A 1 112 ? 13.718 0.528 -1.903 1.00 83.19 112 ILE A O 1
ATOM 855 N N . SER A 1 113 ? 12.144 -0.984 -1.365 1.00 84.19 113 SER A N 1
ATOM 856 C CA . SER A 1 113 ? 11.052 -0.015 -1.206 1.00 84.19 113 SER A CA 1
ATOM 857 C C . SER A 1 113 ? 10.899 0.378 0.259 1.00 84.19 113 SER A C 1
ATOM 859 O O . SER A 1 113 ? 10.873 -0.514 1.105 1.00 84.19 113 SER A O 1
ATOM 861 N N . ARG A 1 114 ? 10.714 1.665 0.561 1.00 80.38 114 ARG A N 1
ATOM 862 C CA . ARG A 1 114 ? 10.394 2.180 1.905 1.00 80.38 114 ARG A CA 1
ATOM 863 C C . ARG A 1 114 ? 9.173 3.093 1.862 1.00 80.38 114 ARG A C 1
ATOM 865 O O . ARG A 1 114 ? 8.944 3.699 0.787 1.00 80.38 114 ARG A O 1
#

Secondary structure (DSSP, 8-state):
-B-STTSSTT--------SS-TTTGGG---------S-S-SSGGGGGSSS--BTTTTBS-EEE----EEETTEEEEE-TTSEEEEEETTT--EEEEEE----TTS--TT-EEE-

Radius of gyration: 16.38 Å; chains: 1; bounding box: 39×36×36 Å

Foldseek 3Di:
DQADLLSDPVSVVDDPDDPDDPVCVVVDDDQDDDDPQQADPDPPLVPLPATHGPQLRDSQFHQPDDWGADPQWTWGAGLQGKIWIARNNRRHTPDIDHPPRDSPDDDPNHRYTD